Protein AF-A0ABD1TNM0-F1 (afdb_monomer)

Organism: NCBI:txid205694

Sequence (117 aa):
MEKGIHVSCSAGNSGLTKSTLANVAPWIMTVGAGTLDRDFPAYATLGNGQKFTSVSLYSGRGMREKMVEMVYSKGSNTSSNLCLKGSLDSVIVRGKVVVCDRGINARVEKGVVDANG

Radius of gyration: 20.8 Å; Cα contacts (8 Å, |Δi|>4): 131; chains: 1; bounding box: 42×31×61 Å

Secondary structure (DSSP, 8-state):
-TT----EEE--S--SSTT--S---TTSEEEPP---S---EEEEE-TTS-EEEEE----S---TT----EE----SSTTTTTT-TT-S-HHHHTTSEEP----SS-HHHHHHHHHT-

Foldseek 3Di:
DVVPDAAEDEQDDPDDDPPSGDPDDPRYHYDYDDDDPDFAWDWDAAPVRDIDIDGDPDPDDDPPPDDFAEDQDPDPDLQRLQQHAPNDDCVVLPRHHYHHDDDDDDPVVSVVSSVVD

Nearest PDB structures (foldseek):
  9c3c-assembly1_d  TM=2.982E-01  e=3.940E+00  Oryctolagus cuniculus
  8yt8-assembly1_D  TM=2.835E-01  e=9.274E+00  Mus musculus

Solvent-accessible surface area (backbone atoms only — not comparable to full-atom values): 7742 Å² total; per-residue (Å²): 105,96,83,76,63,87,48,78,42,61,24,70,88,66,63,90,59,85,92,46,66,71,55,74,56,90,84,47,48,56,42,80,89,81,84,71,94,79,81,47,79,36,78,48,74,46,98,86,70,52,74,45,86,46,76,52,88,81,84,68,89,73,70,78,90,61,85,63,59,74,45,72,48,80,51,100,50,84,40,24,28,43,33,39,85,86,43,66,58,36,88,76,46,53,89,43,47,78,53,61,52,91,68,93,67,56,74,67,56,30,54,54,40,62,77,72,58

pLDDT: mean 89.0, std 8.12, range [53.28, 97.31]

InterPro domains:
  IPR036852 Peptidase S8/S53 domain superfamily [G3DSA:3.40.50.200] (1-36)
  IPR036852 Peptidase S8/S53 domain superfamily [SSF52743] (2-61)
  IPR045051 Subtilisin-like protease [PTHR10795] (1-107)

Structure (mmCIF, N/CA/C/O backbone):
data_AF-A0ABD1TNM0-F1
#
_entry.id   AF-A0ABD1TNM0-F1
#
loop_
_atom_site.group_PDB
_atom_site.id
_atom_site.type_symbol
_atom_site.label_atom_id
_atom_site.label_alt_id
_atom_site.label_comp_id
_atom_site.label_asym_id
_atom_site.label_entity_id
_atom_site.label_seq_id
_atom_site.pdbx_PDB_ins_code
_atom_site.Cartn_x
_atom_site.Cartn_y
_atom_site.Cartn_z
_atom_site.occupancy
_atom_site.B_iso_or_equiv
_atom_site.auth_seq_id
_atom_site.auth_comp_id
_atom_site.auth_asym_id
_atom_site.auth_atom_id
_atom_site.pdbx_PDB_model_num
ATOM 1 N N . MET A 1 1 ? 14.975 -5.757 -32.784 1.00 67.69 1 MET A N 1
ATOM 2 C CA . MET A 1 1 ? 14.620 -4.586 -33.625 1.00 67.69 1 MET A CA 1
ATOM 3 C C . MET A 1 1 ? 14.475 -4.911 -35.108 1.00 67.69 1 MET A C 1
ATOM 5 O O . MET A 1 1 ? 13.824 -4.156 -35.810 1.00 67.69 1 MET A O 1
ATOM 9 N N . GLU A 1 2 ? 15.005 -6.034 -35.595 1.00 82.50 2 GLU A N 1
ATOM 10 C CA . GLU A 1 2 ? 15.091 -6.389 -37.026 1.00 82.50 2 GLU A CA 1
ATOM 11 C C . GLU A 1 2 ? 13.768 -6.410 -37.811 1.00 82.50 2 GLU A C 1
ATOM 13 O O . GLU A 1 2 ? 13.780 -6.375 -39.036 1.00 82.50 2 GLU A O 1
ATOM 18 N N . LYS A 1 3 ? 12.621 -6.469 -37.126 1.00 93.12 3 LYS A N 1
ATOM 19 C CA . LYS A 1 3 ? 11.286 -6.438 -37.744 1.00 93.12 3 LYS A CA 1
ATOM 20 C C . LYS A 1 3 ? 10.554 -5.103 -37.564 1.00 93.12 3 LYS A C 1
ATOM 22 O O . LYS A 1 3 ? 9.366 -5.030 -37.843 1.00 93.12 3 LYS A O 1
ATOM 27 N N . GLY A 1 4 ? 11.231 -4.069 -37.058 1.00 93.06 4 GLY A N 1
ATOM 28 C CA . GLY A 1 4 ? 10.627 -2.755 -36.804 1.00 93.06 4 GLY A CA 1
ATOM 29 C C . GLY A 1 4 ? 9.599 -2.735 -35.664 1.00 93.06 4 GLY A C 1
ATOM 30 O O . GLY A 1 4 ? 8.842 -1.780 -35.543 1.00 93.06 4 GLY A O 1
ATOM 31 N N . ILE A 1 5 ? 9.555 -3.778 -34.829 1.00 95.19 5 ILE A N 1
ATOM 32 C CA . ILE A 1 5 ? 8.618 -3.887 -33.704 1.00 95.19 5 ILE A CA 1
ATOM 33 C C . ILE A 1 5 ? 9.233 -3.234 -32.464 1.00 95.19 5 ILE A C 1
ATOM 35 O O . ILE A 1 5 ? 10.324 -3.619 -32.033 1.00 95.19 5 ILE A O 1
ATOM 39 N N . HIS A 1 6 ? 8.517 -2.270 -31.886 1.00 93.81 6 HIS A N 1
ATOM 40 C C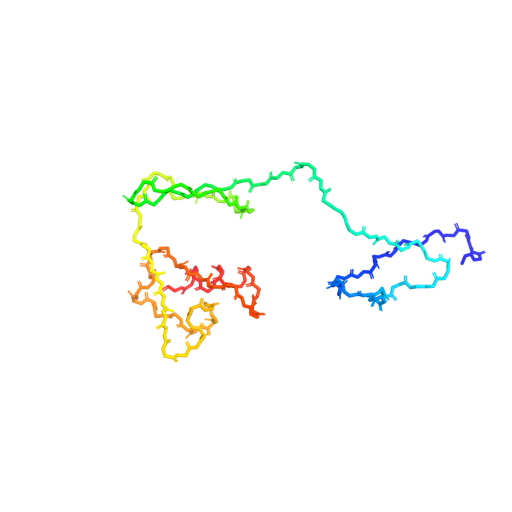A . HIS A 1 6 ? 8.895 -1.608 -30.641 1.00 93.81 6 HIS A CA 1
ATOM 41 C C . HIS A 1 6 ? 8.567 -2.481 -29.421 1.00 93.81 6 HIS A C 1
ATOM 43 O O . HIS A 1 6 ? 7.512 -3.111 -29.369 1.00 93.81 6 HIS A O 1
ATOM 49 N N . VAL A 1 7 ? 9.457 -2.491 -28.426 1.00 96.31 7 VAL A N 1
ATOM 50 C CA . VAL A 1 7 ? 9.296 -3.263 -27.187 1.00 96.31 7 VAL A CA 1
ATOM 51 C C . VAL A 1 7 ? 9.430 -2.328 -25.991 1.00 96.31 7 VAL A C 1
ATOM 53 O O . VAL A 1 7 ? 10.464 -1.682 -25.813 1.00 96.31 7 VAL A O 1
ATOM 56 N N . SER A 1 8 ? 8.388 -2.290 -25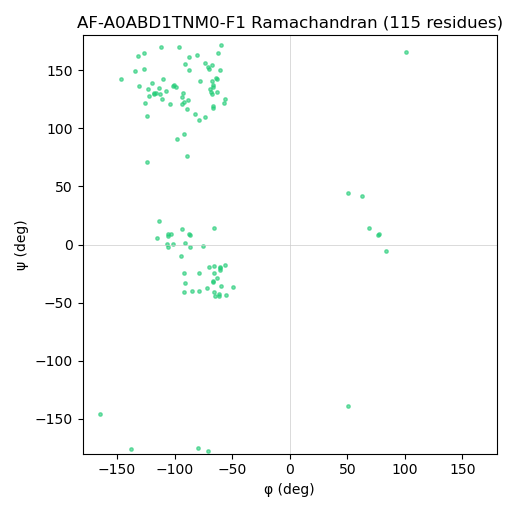.163 1.00 97.00 8 SER A N 1
ATOM 57 C CA . SER A 1 8 ? 8.346 -1.533 -23.913 1.00 97.00 8 SER A CA 1
ATOM 58 C C . SER A 1 8 ? 8.301 -2.493 -22.728 1.00 97.00 8 SER A C 1
ATOM 60 O O . SER A 1 8 ? 7.473 -3.404 -22.704 1.00 97.00 8 SER A O 1
ATOM 62 N N . CYS A 1 9 ? 9.186 -2.286 -21.751 1.00 97.25 9 CYS A N 1
ATOM 63 C CA . CYS A 1 9 ? 9.262 -3.094 -20.535 1.00 97.25 9 CYS A CA 1
ATOM 64 C C . CYS A 1 9 ? 9.392 -2.199 -19.297 1.00 97.25 9 CYS A C 1
ATOM 66 O O . CYS A 1 9 ? 10.001 -1.131 -19.343 1.00 97.25 9 CYS A O 1
ATOM 68 N N . SER A 1 10 ? 8.869 -2.644 -18.154 1.00 96.56 10 SER A N 1
ATOM 69 C CA . SER A 1 10 ? 9.026 -1.915 -16.892 1.00 96.56 10 SER A CA 1
ATOM 70 C C . SER A 1 10 ? 10.467 -1.970 -16.371 1.00 96.56 10 SER A C 1
ATOM 72 O O . SER A 1 10 ? 11.194 -2.936 -16.584 1.00 96.56 10 SER A O 1
ATOM 74 N N . ALA A 1 11 ? 10.887 -0.945 -15.637 1.00 96.25 11 ALA A N 1
ATOM 75 C CA . ALA A 1 11 ? 12.176 -0.910 -14.946 1.00 96.25 11 ALA A CA 1
ATOM 76 C C . ALA A 1 11 ? 12.318 -1.997 -13.858 1.00 96.25 11 ALA A C 1
ATOM 78 O O . ALA A 1 11 ? 13.426 -2.466 -13.590 1.00 96.25 11 ALA A O 1
ATOM 79 N N . GLY A 1 12 ? 11.196 -2.411 -13.263 1.00 95.19 12 GLY A N 1
ATOM 80 C CA . GLY A 1 12 ? 11.141 -3.231 -12.053 1.00 95.19 12 GLY A CA 1
ATOM 81 C C . GLY A 1 12 ? 10.836 -2.394 -10.805 1.00 95.19 12 GLY A C 1
ATOM 82 O O . GLY A 1 12 ? 10.921 -1.169 -10.827 1.00 95.19 12 GLY A O 1
ATOM 83 N N . ASN A 1 13 ? 10.470 -3.068 -9.710 1.00 95.00 13 ASN A N 1
ATOM 84 C CA . ASN A 1 13 ? 10.014 -2.435 -8.461 1.00 95.00 13 ASN A CA 1
ATOM 85 C C . ASN A 1 13 ? 10.982 -2.660 -7.283 1.00 95.00 13 ASN A C 1
ATOM 87 O O . ASN A 1 13 ? 10.586 -2.542 -6.127 1.00 95.00 13 ASN A O 1
ATOM 91 N N . SER A 1 14 ? 12.243 -2.997 -7.571 1.00 93.94 14 SER A N 1
ATOM 92 C CA . SER A 1 14 ? 13.261 -3.353 -6.569 1.00 93.94 14 SER A CA 1
ATOM 93 C C . SER A 1 14 ? 14.136 -2.173 -6.121 1.00 93.94 14 SER A C 1
ATOM 95 O O . SER A 1 14 ? 15.178 -2.387 -5.505 1.00 93.94 14 SER A O 1
ATOM 97 N N . GLY A 1 15 ? 13.745 -0.931 -6.437 1.00 89.94 15 GLY A N 1
ATOM 98 C CA . GLY A 1 15 ? 14.400 0.277 -5.915 1.00 89.94 15 GLY A CA 1
ATOM 99 C C . GLY A 1 15 ? 14.353 0.352 -4.377 1.00 89.94 15 GLY A C 1
ATOM 100 O O . GLY A 1 15 ? 13.677 -0.432 -3.718 1.00 89.94 15 GLY A O 1
ATOM 101 N N . LEU A 1 16 ? 15.042 1.284 -3.712 1.00 85.94 16 LEU A N 1
ATOM 102 C CA . LEU A 1 16 ? 15.519 2.607 -4.159 1.00 85.94 16 LEU A CA 1
ATOM 103 C C . LEU A 1 16 ? 17.038 2.695 -4.407 1.00 85.94 16 LEU A C 1
ATOM 105 O O . LEU A 1 16 ? 17.553 3.768 -4.720 1.00 85.94 16 LEU A O 1
ATOM 109 N N . THR A 1 17 ? 17.775 1.601 -4.216 1.00 92.12 17 THR A N 1
ATOM 110 C CA . THR A 1 17 ? 19.232 1.589 -4.388 1.00 92.12 17 THR A CA 1
ATOM 111 C C . THR A 1 17 ? 19.625 1.638 -5.866 1.00 92.12 17 THR A C 1
ATOM 113 O O . THR A 1 17 ? 18.850 1.284 -6.761 1.00 92.12 17 THR A O 1
ATOM 116 N N . LYS A 1 18 ? 20.850 2.112 -6.127 1.00 92.00 18 LYS A N 1
ATOM 117 C CA . LYS A 1 18 ? 21.403 2.199 -7.485 1.00 92.00 18 LYS A CA 1
ATOM 118 C C . LYS A 1 18 ? 21.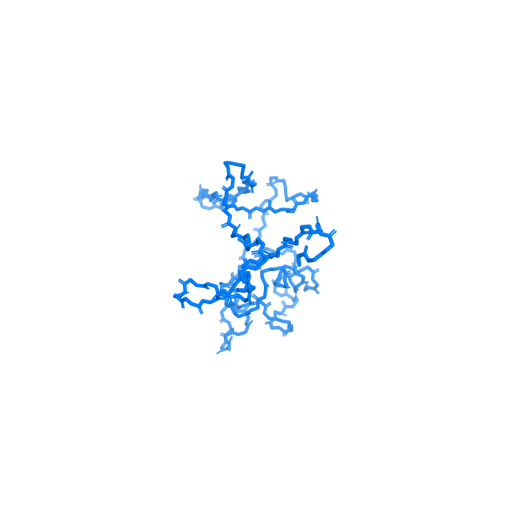480 0.810 -8.131 1.00 92.00 18 LYS A C 1
ATOM 120 O O . LYS A 1 18 ? 21.697 -0.182 -7.442 1.00 92.00 18 LYS A O 1
ATOM 125 N N . SER A 1 19 ? 21.364 0.777 -9.459 1.00 91.88 19 SER A N 1
ATOM 126 C CA . SER A 1 19 ? 21.582 -0.420 -10.289 1.00 91.88 19 SER A CA 1
ATOM 127 C C . SER A 1 19 ? 20.619 -1.588 -10.021 1.00 91.88 19 SER A C 1
ATOM 129 O O . SER A 1 19 ? 21.027 -2.743 -10.013 1.00 91.88 19 SER A O 1
ATOM 131 N N . THR A 1 20 ? 19.330 -1.291 -9.834 1.00 95.50 20 THR A N 1
ATOM 132 C CA . THR A 1 20 ? 18.264 -2.285 -9.577 1.00 95.50 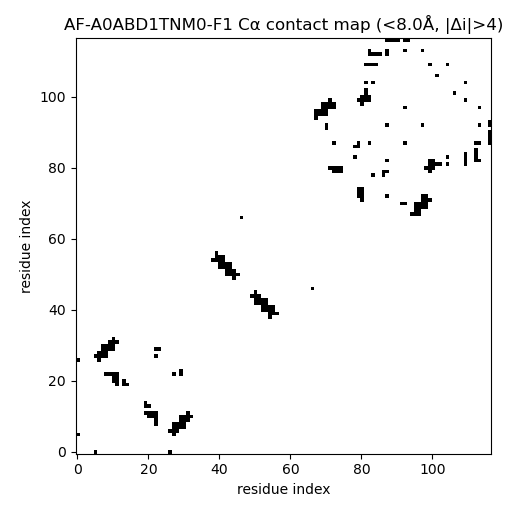20 THR A CA 1
ATOM 133 C C . THR A 1 20 ? 17.338 -2.538 -10.779 1.00 95.50 20 THR A C 1
ATOM 135 O O . THR A 1 20 ? 16.343 -3.250 -10.650 1.00 95.50 20 THR A O 1
ATOM 138 N N . LEU A 1 21 ? 17.653 -1.970 -11.953 1.00 93.62 21 LEU A N 1
ATOM 139 C CA . LEU A 1 21 ? 16.878 -2.143 -13.189 1.00 93.62 21 LEU A CA 1
ATOM 140 C C . LEU A 1 21 ? 16.994 -3.577 -13.725 1.00 93.62 21 LEU A C 1
ATOM 142 O O . LEU A 1 21 ? 18.100 -4.099 -13.843 1.00 93.62 21 LEU A O 1
ATOM 146 N N . ALA A 1 22 ? 15.868 -4.183 -14.110 1.00 94.12 22 ALA A N 1
ATOM 147 C CA . ALA A 1 22 ? 15.844 -5.545 -14.658 1.00 94.12 22 ALA A CA 1
ATOM 148 C C . ALA A 1 22 ? 15.943 -5.585 -16.196 1.00 94.12 22 ALA A C 1
ATOM 150 O O . ALA A 1 22 ? 16.653 -6.412 -16.763 1.00 94.12 22 ALA A O 1
ATOM 151 N N . ASN A 1 23 ? 15.247 -4.679 -16.886 1.00 94.94 23 ASN A N 1
ATOM 152 C CA . ASN A 1 23 ? 15.185 -4.647 -18.347 1.00 94.94 23 ASN A CA 1
ATOM 153 C C . ASN A 1 23 ? 16.191 -3.628 -18.892 1.00 94.94 23 ASN A C 1
ATOM 155 O O . ASN A 1 23 ? 15.869 -2.452 -19.007 1.00 94.94 23 ASN A O 1
ATOM 159 N N . VAL A 1 24 ? 17.421 -4.065 -19.179 1.00 94.75 24 VAL A N 1
ATOM 160 C CA . VAL A 1 24 ? 18.551 -3.175 -19.541 1.00 94.75 24 VAL A CA 1
ATOM 161 C C . VAL A 1 24 ? 19.072 -3.368 -20.966 1.00 94.75 24 VAL A C 1
ATOM 163 O O . VAL A 1 24 ? 20.079 -2.771 -21.344 1.00 94.75 24 VAL A O 1
ATOM 166 N N . ALA A 1 25 ? 18.416 -4.209 -21.769 1.00 95.38 25 ALA A N 1
ATOM 167 C CA . ALA A 1 25 ? 18.831 -4.408 -23.149 1.00 95.38 25 ALA A CA 1
ATOM 168 C C . ALA A 1 25 ? 18.682 -3.091 -23.943 1.00 95.38 25 ALA A C 1
ATOM 170 O O . ALA A 1 25 ? 17.605 -2.494 -23.896 1.00 95.38 25 ALA A O 1
ATOM 171 N N . PRO A 1 26 ? 19.697 -2.652 -24.713 1.00 93.25 26 PRO A N 1
ATOM 172 C CA . PRO A 1 26 ? 19.691 -1.333 -25.361 1.00 93.25 26 PRO A CA 1
ATOM 173 C C . PRO A 1 26 ? 18.542 -1.094 -26.350 1.00 93.25 26 PRO A C 1
ATOM 175 O O . PRO A 1 26 ? 18.234 0.043 -26.686 1.00 93.25 26 PRO A O 1
ATOM 178 N N . TRP A 1 27 ? 17.926 -2.167 -26.849 1.00 93.25 27 TRP A N 1
ATOM 179 C CA . TRP A 1 27 ? 16.813 -2.117 -27.798 1.00 93.25 27 TRP A CA 1
ATOM 180 C C . TRP A 1 27 ? 15.428 -2.102 -27.136 1.00 93.25 27 TRP A C 1
ATOM 182 O O . TRP A 1 27 ? 14.423 -2.131 -27.846 1.00 93.25 27 TRP A O 1
ATOM 192 N N . ILE A 1 28 ? 15.359 -2.105 -25.803 1.00 95.94 28 ILE A N 1
ATOM 193 C CA . ILE A 1 28 ? 14.114 -2.047 -25.034 1.00 95.94 28 ILE A CA 1
ATOM 194 C C . ILE A 1 28 ? 13.914 -0.623 -24.517 1.00 95.94 28 ILE A C 1
ATOM 196 O O . ILE A 1 28 ? 14.833 -0.009 -23.979 1.00 95.94 28 ILE A O 1
ATOM 200 N N . MET A 1 29 ? 12.687 -0.110 -24.623 1.00 96.12 29 MET A N 1
ATOM 201 C CA . MET A 1 29 ? 12.288 1.078 -23.875 1.00 96.12 29 MET A CA 1
ATOM 202 C C . MET A 1 29 ? 11.967 0.683 -22.433 1.00 96.12 29 MET A C 1
ATOM 204 O O . MET A 1 29 ? 10.930 0.074 -22.162 1.00 96.12 29 MET A O 1
ATOM 208 N N . THR A 1 30 ? 12.855 1.043 -21.512 1.00 96.75 30 T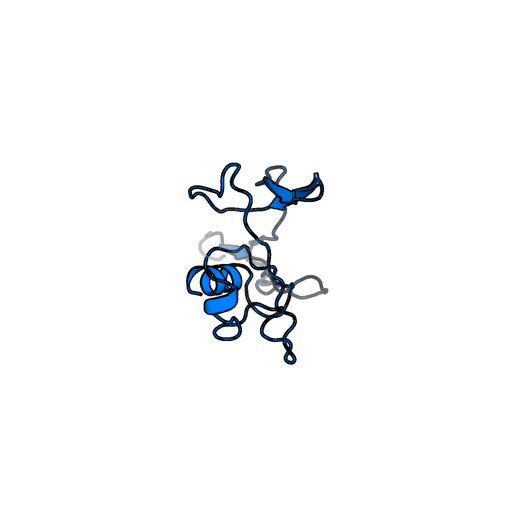HR A N 1
ATOM 209 C CA . THR A 1 30 ? 12.708 0.754 -20.082 1.00 96.75 30 THR A CA 1
ATOM 210 C C . THR A 1 30 ? 11.955 1.877 -19.379 1.00 96.75 30 THR A C 1
ATOM 212 O O . THR A 1 30 ? 12.422 3.013 -19.325 1.00 96.75 30 THR A O 1
ATOM 215 N N . VAL A 1 31 ? 10.783 1.565 -18.827 1.00 97.31 31 VAL A N 1
ATOM 216 C CA . VAL A 1 31 ? 9.844 2.554 -18.280 1.00 97.31 31 VAL A CA 1
ATOM 217 C C . VAL A 1 31 ? 9.889 2.568 -16.752 1.00 97.31 31 VAL A C 1
ATOM 219 O O . VAL A 1 31 ? 9.625 1.553 -16.103 1.00 97.31 31 VAL A O 1
ATOM 222 N N . GLY A 1 32 ? 10.219 3.726 -16.175 1.00 94.75 32 GLY A N 1
ATOM 223 C CA . GLY A 1 32 ? 10.134 3.982 -14.734 1.00 94.75 32 GLY A CA 1
ATOM 224 C C . GLY A 1 32 ? 8.714 4.327 -14.275 1.00 94.75 32 GLY A C 1
ATOM 225 O O . GLY A 1 32 ? 7.858 4.684 -15.081 1.00 94.75 32 GLY A O 1
ATOM 226 N N . ALA A 1 33 ? 8.469 4.240 -12.968 1.00 94.31 33 ALA A N 1
ATOM 227 C CA . ALA A 1 33 ? 7.199 4.634 -12.361 1.00 94.31 33 ALA A CA 1
ATOM 228 C C . ALA A 1 33 ? 7.306 6.025 -11.717 1.00 94.31 33 ALA A C 1
ATOM 230 O O . ALA A 1 33 ? 8.285 6.322 -11.033 1.00 94.31 33 ALA A O 1
ATOM 231 N N . GLY A 1 34 ? 6.278 6.852 -11.911 1.00 93.38 34 GLY A N 1
ATOM 232 C CA . GLY A 1 34 ? 6.109 8.155 -11.268 1.00 93.38 34 GLY A CA 1
ATOM 233 C C . GLY A 1 34 ? 4.699 8.302 -10.695 1.00 93.38 34 GLY A C 1
ATOM 234 O O . GLY A 1 34 ? 3.792 7.551 -11.057 1.00 93.38 34 GLY A O 1
ATOM 235 N N . THR A 1 35 ? 4.516 9.251 -9.781 1.00 92.38 35 THR A N 1
ATOM 236 C CA . THR A 1 35 ? 3.206 9.577 -9.202 1.00 92.38 35 THR A CA 1
ATOM 237 C C . THR A 1 35 ? 2.474 10.616 -10.049 1.00 92.38 35 THR A C 1
ATOM 239 O O . THR A 1 35 ? 3.105 11.465 -10.676 1.00 92.38 35 THR A O 1
ATOM 242 N N . LEU A 1 36 ? 1.143 10.561 -10.038 1.00 93.69 36 LEU A N 1
ATOM 243 C CA . LEU A 1 36 ? 0.272 11.607 -10.581 1.00 93.69 36 LEU A CA 1
ATOM 244 C C . LEU A 1 36 ? -0.180 12.542 -9.451 1.00 93.69 36 LEU A C 1
ATOM 246 O O . LEU A 1 36 ? 0.008 12.237 -8.275 1.00 93.69 36 LEU A O 1
ATOM 250 N N . ASP A 1 37 ? -0.801 13.656 -9.815 1.00 92.69 37 ASP A N 1
ATOM 251 C CA . ASP A 1 37 ? -1.460 14.595 -8.899 1.00 92.69 37 ASP A CA 1
ATOM 252 C C . ASP A 1 37 ? -2.752 14.035 -8.271 1.00 92.69 37 ASP A C 1
ATOM 254 O O . ASP A 1 37 ? -3.207 14.516 -7.235 1.00 92.69 37 ASP A O 1
ATOM 258 N N . ARG A 1 38 ? -3.338 12.994 -8.872 1.00 92.44 38 ARG A N 1
ATOM 259 C CA . ARG A 1 38 ? -4.506 12.283 -8.337 1.00 92.44 38 ARG A CA 1
ATOM 260 C C . ARG A 1 38 ? -4.178 11.501 -7.058 1.00 92.44 38 ARG A C 1
ATOM 262 O O . ARG A 1 38 ? -3.306 10.633 -7.076 1.00 92.44 38 ARG A O 1
ATOM 269 N N . ASP A 1 39 ? -5.008 11.678 -6.029 1.00 90.44 39 ASP A N 1
ATOM 270 C CA . ASP A 1 39 ? -4.960 10.939 -4.757 1.00 90.44 39 ASP A CA 1
ATOM 271 C C . ASP A 1 39 ? -6.322 10.299 -4.395 1.00 90.44 39 ASP A C 1
ATOM 273 O O . ASP A 1 39 ? -7.357 10.642 -4.972 1.00 90.44 39 ASP A O 1
ATOM 277 N N . PHE A 1 40 ? -6.329 9.357 -3.447 1.00 92.81 40 PHE A N 1
ATOM 278 C CA . PHE A 1 40 ? -7.515 8.641 -2.953 1.00 92.81 40 PHE A CA 1
ATOM 279 C C . PHE A 1 40 ? -7.659 8.796 -1.431 1.00 92.81 40 PHE A C 1
ATOM 281 O O . PHE A 1 40 ? -7.417 7.842 -0.679 1.00 92.81 40 PHE A O 1
ATOM 288 N N . PRO A 1 41 ? -8.019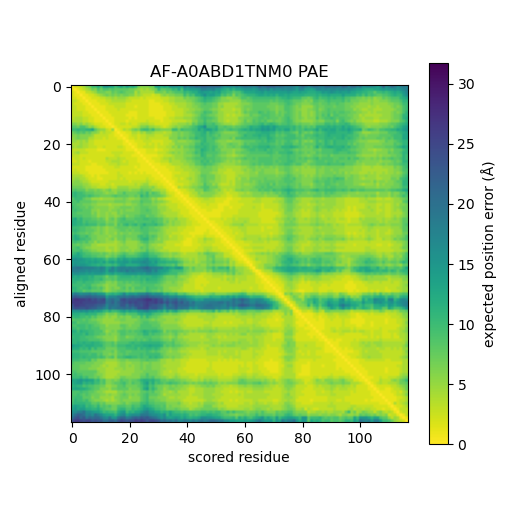 10.001 -0.954 1.00 92.38 41 PRO A N 1
ATOM 289 C CA . PRO A 1 41 ? -8.022 10.301 0.465 1.00 92.38 41 PRO A CA 1
ATOM 290 C C . PRO A 1 41 ? -9.105 9.517 1.215 1.00 92.38 41 PRO A C 1
ATOM 292 O O . PRO A 1 41 ? -10.242 9.373 0.765 1.00 92.38 41 PRO A O 1
ATOM 295 N N . ALA A 1 42 ? -8.752 9.060 2.409 1.00 91.81 42 ALA A N 1
ATOM 296 C CA . ALA A 1 42 ? -9.640 8.454 3.385 1.00 91.81 42 ALA A CA 1
ATOM 297 C C . ALA A 1 42 ? -9.420 9.116 4.745 1.00 91.81 42 ALA A C 1
ATOM 299 O O . ALA A 1 42 ? -8.284 9.337 5.165 1.00 91.81 42 ALA A O 1
ATOM 300 N N . TYR A 1 43 ? -10.504 9.419 5.450 1.00 90.88 43 TYR A N 1
ATOM 301 C CA . TYR A 1 43 ? -10.450 10.174 6.698 1.00 90.88 43 TYR A CA 1
ATOM 302 C C . TYR A 1 43 ? -10.867 9.299 7.874 1.00 90.88 43 TYR A C 1
ATOM 304 O O . TYR A 1 43 ? -11.884 8.609 7.807 1.00 90.88 43 TYR A O 1
ATOM 312 N N . ALA A 1 44 ? -10.109 9.367 8.965 1.00 90.56 44 ALA A N 1
ATOM 313 C CA . ALA A 1 44 ? -10.447 8.721 10.227 1.00 90.56 44 ALA A CA 1
ATOM 314 C C . ALA A 1 44 ? -10.525 9.773 11.334 1.00 90.56 44 ALA A C 1
ATOM 316 O O . ALA A 1 44 ? -9.596 10.558 11.518 1.00 90.56 44 ALA A O 1
ATOM 317 N N . THR A 1 45 ? -11.636 9.791 12.069 1.00 92.12 45 THR A N 1
ATOM 318 C CA . THR A 1 45 ? -11.795 10.621 13.269 1.00 92.12 45 THR A CA 1
ATOM 319 C C . THR A 1 45 ? -11.849 9.703 14.477 1.00 92.12 45 THR A C 1
ATOM 321 O O . THR A 1 45 ? -12.659 8.780 14.510 1.00 92.12 45 THR A O 1
ATOM 324 N N . LEU A 1 46 ? -10.976 9.936 15.451 1.00 92.31 46 LEU A N 1
ATOM 325 C CA . LEU A 1 46 ? -10.935 9.166 16.689 1.00 92.31 46 LEU A CA 1
ATOM 326 C C . LEU A 1 46 ? -11.891 9.755 17.731 1.00 92.31 46 LEU A C 1
ATOM 328 O O . LEU A 1 46 ? -12.247 10.932 17.676 1.00 92.31 46 LEU A O 1
ATOM 332 N N . GLY A 1 47 ? -12.248 8.954 18.739 1.00 91.25 47 GLY A N 1
ATOM 333 C CA . GLY A 1 47 ? -13.119 9.394 19.837 1.00 91.25 47 GLY A CA 1
ATOM 334 C C . GLY A 1 47 ? -12.560 10.561 20.664 1.00 91.25 47 GLY A C 1
ATOM 335 O O . GLY A 1 47 ? -13.320 11.274 21.305 1.00 91.25 47 GLY A O 1
ATOM 336 N N . ASN A 1 48 ? -11.246 10.803 20.610 1.00 93.38 48 ASN A N 1
ATOM 337 C CA . ASN A 1 48 ? -10.592 11.954 21.245 1.00 93.38 48 ASN A CA 1
ATOM 338 C C . ASN A 1 48 ? -10.573 13.223 20.364 1.00 93.38 48 ASN A C 1
ATOM 340 O O . ASN A 1 48 ? -9.888 14.187 20.697 1.00 93.38 48 ASN A O 1
ATOM 344 N N . GLY A 1 49 ? -11.270 13.218 19.223 1.00 92.50 49 GLY A N 1
ATOM 345 C CA . GLY A 1 49 ? -11.364 14.351 18.300 1.00 92.50 49 GLY A CA 1
ATOM 346 C C . GLY A 1 49 ? -10.205 14.487 17.309 1.00 92.50 49 GLY A C 1
ATOM 347 O O . GLY A 1 49 ? -10.282 15.328 16.413 1.00 92.50 49 GLY A O 1
ATOM 348 N N . GLN A 1 50 ? -9.155 13.662 17.408 1.00 95.06 50 GLN A N 1
ATOM 349 C CA . GLN A 1 50 ? -8.066 13.673 16.427 1.00 95.06 50 GLN A CA 1
ATOM 350 C C . GLN A 1 50 ? -8.558 13.198 15.057 1.00 95.06 50 GLN A C 1
ATOM 352 O O . GLN A 1 50 ? -9.284 12.207 14.951 1.00 95.06 50 GLN A O 1
ATOM 357 N N . LYS A 1 51 ? -8.128 13.900 14.004 1.00 94.00 51 LYS A N 1
ATOM 358 C CA . LYS A 1 51 ? -8.460 13.598 12.609 1.00 94.00 51 LYS A CA 1
ATOM 359 C C . LYS A 1 51 ? -7.203 13.224 11.840 1.00 94.00 51 LYS A C 1
ATOM 361 O O . LYS A 1 51 ? -6.219 13.958 11.868 1.00 94.00 51 LYS A O 1
ATOM 366 N N . PHE A 1 52 ? -7.271 12.114 11.119 1.00 93.19 52 PHE A N 1
ATOM 367 C CA . PHE A 1 52 ? -6.192 11.602 10.285 1.00 93.19 52 PHE A CA 1
ATOM 368 C C . PHE A 1 52 ? -6.631 11.569 8.826 1.00 93.19 52 PHE A C 1
ATOM 370 O O . PHE A 1 52 ? -7.681 11.012 8.497 1.00 93.19 52 PHE A O 1
ATOM 377 N N . THR A 1 53 ? -5.797 12.138 7.959 1.00 93.69 53 THR A N 1
ATOM 378 C CA . THR A 1 53 ? -5.898 11.987 6.505 1.00 93.69 53 THR A CA 1
ATOM 379 C C . THR A 1 53 ? -5.010 10.824 6.085 1.00 93.69 5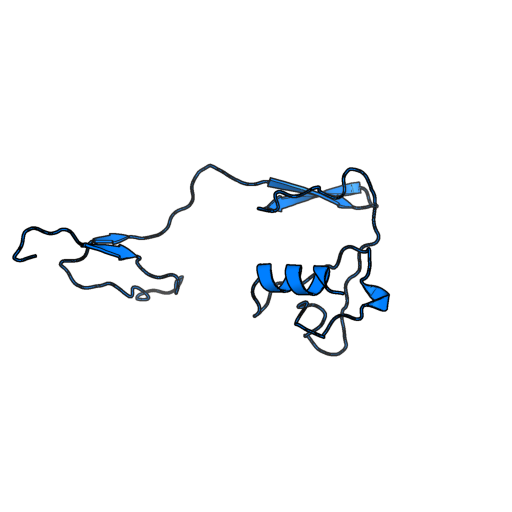3 THR A C 1
ATOM 381 O O . THR A 1 53 ? -3.833 10.765 6.435 1.00 93.69 53 THR A O 1
ATOM 384 N N . SER A 1 54 ? -5.586 9.877 5.362 1.00 90.31 54 SER A N 1
ATOM 385 C CA . SER A 1 54 ? -4.954 8.634 4.926 1.00 90.31 54 SER A CA 1
ATOM 386 C C . SER A 1 54 ? -5.335 8.334 3.476 1.00 90.31 54 SER A C 1
ATOM 388 O O . SER A 1 54 ? -6.005 9.143 2.842 1.00 90.31 54 SER A O 1
ATOM 390 N N . VAL A 1 55 ? -4.913 7.185 2.948 1.00 92.25 55 VAL A N 1
ATOM 391 C CA . VAL A 1 55 ? -5.211 6.761 1.574 1.00 92.25 55 VAL A CA 1
ATOM 392 C C . VAL A 1 55 ? -5.901 5.403 1.606 1.00 92.25 55 VAL A C 1
ATOM 394 O O . VAL A 1 55 ? -5.439 4.493 2.299 1.00 92.25 55 VAL A O 1
ATOM 397 N N . SER A 1 56 ? -6.985 5.249 0.846 1.00 90.81 56 SER A N 1
ATOM 398 C CA . SER A 1 56 ? -7.687 3.972 0.695 1.00 90.81 56 SER A CA 1
ATOM 399 C C . SER A 1 56 ? -8.285 3.822 -0.699 1.00 90.81 56 SER A C 1
ATOM 401 O O . SER A 1 56 ? -8.818 4.769 -1.263 1.00 90.81 56 SER A O 1
ATOM 403 N N . LEU A 1 57 ? -8.238 2.600 -1.230 1.00 91.81 57 LEU A N 1
ATOM 404 C CA . LEU A 1 57 ? -8.922 2.210 -2.470 1.00 91.81 57 LEU A CA 1
ATOM 405 C C . LEU A 1 57 ? -10.199 1.397 -2.198 1.00 91.81 57 LEU A C 1
ATOM 407 O O . LEU A 1 57 ? -10.775 0.824 -3.120 1.00 91.81 57 LEU A O 1
ATOM 411 N N . TYR A 1 58 ? -10.630 1.298 -0.937 1.00 89.38 58 TYR A N 1
ATOM 412 C CA . TYR A 1 58 ? -11.848 0.578 -0.582 1.00 89.38 58 TYR A CA 1
ATOM 413 C C . TYR A 1 58 ? -13.082 1.294 -1.150 1.00 89.38 58 TYR A C 1
ATOM 415 O O . TYR A 1 58 ? -13.364 2.437 -0.800 1.00 89.38 58 TYR A O 1
ATOM 423 N N . SER A 1 59 ? -13.825 0.600 -2.012 1.00 89.19 59 SER A N 1
ATOM 424 C CA . SER A 1 59 ? -15.001 1.124 -2.721 1.00 89.19 59 SER A CA 1
ATOM 425 C C . SER A 1 59 ? -16.344 0.688 -2.119 1.00 89.19 59 SER A C 1
ATOM 427 O O . SER A 1 59 ? -17.401 1.032 -2.646 1.00 89.19 59 SER A O 1
ATOM 429 N N . GLY A 1 60 ? -16.325 -0.092 -1.033 1.00 88.44 60 GLY A N 1
ATOM 430 C CA . GLY A 1 60 ? -17.535 -0.577 -0.373 1.00 88.44 60 GLY A CA 1
ATOM 431 C C . GLY A 1 60 ? -18.189 0.459 0.546 1.00 88.44 60 GLY A C 1
ATOM 432 O O . GLY A 1 60 ? -17.753 1.604 0.670 1.00 88.44 60 GLY A O 1
ATOM 433 N N . ARG A 1 61 ? -19.245 0.042 1.259 1.00 84.88 61 ARG A N 1
ATOM 434 C CA . ARG A 1 61 ? -19.829 0.878 2.319 1.00 84.88 61 ARG A CA 1
ATOM 435 C C . ARG A 1 61 ? -18.823 1.006 3.461 1.00 84.88 61 ARG A C 1
ATOM 437 O O . ARG A 1 61 ? -18.450 0.005 4.069 1.00 84.88 61 ARG A O 1
ATOM 444 N N . GLY A 1 62 ? -18.385 2.234 3.727 1.00 80.75 62 GLY A N 1
ATOM 445 C CA . GLY A 1 62 ? -17.598 2.562 4.913 1.00 80.75 62 GLY A CA 1
ATOM 446 C C . GLY A 1 62 ? -18.432 2.518 6.198 1.00 80.75 62 GLY A C 1
ATOM 447 O O . GLY A 1 62 ? -19.635 2.247 6.178 1.00 80.75 62 GLY A O 1
ATOM 448 N N . MET A 1 63 ? -17.797 2.854 7.320 1.00 79.69 63 MET A N 1
ATOM 449 C CA . MET A 1 63 ? -18.408 2.803 8.658 1.00 79.69 63 MET A CA 1
ATOM 450 C C . MET A 1 63 ? -19.395 3.952 8.952 1.00 79.69 63 MET A C 1
ATOM 452 O O . MET A 1 63 ? -20.025 3.963 10.008 1.00 79.69 63 MET A O 1
ATOM 456 N N . ARG A 1 64 ? -19.587 4.892 8.010 1.00 79.19 64 ARG A N 1
ATOM 457 C CA . ARG A 1 64 ? -20.387 6.121 8.195 1.00 79.19 64 ARG A CA 1
ATOM 458 C C . ARG A 1 64 ? -19.947 6.857 9.474 1.00 79.19 64 ARG A C 1
ATOM 460 O O . ARG A 1 64 ? -18.757 6.931 9.747 1.00 79.19 64 ARG A O 1
ATOM 467 N N . GLU A 1 65 ? -20.891 7.382 10.249 1.00 80.56 65 GLU A N 1
ATOM 468 C CA . GLU A 1 65 ? -20.650 8.070 11.526 1.00 80.56 65 GLU A CA 1
ATOM 469 C C . GLU A 1 65 ? -20.614 7.110 12.728 1.00 80.56 65 GLU A C 1
ATOM 471 O O . GLU A 1 65 ? -20.602 7.542 13.880 1.00 80.56 65 GLU A O 1
ATOM 476 N N . LYS A 1 66 ? -20.618 5.790 12.492 1.00 85.81 66 LYS A N 1
ATOM 477 C CA . LYS A 1 66 ? -20.593 4.816 13.581 1.00 85.81 66 LYS A CA 1
ATOM 478 C C . LYS A 1 66 ? -19.198 4.779 14.198 1.00 85.81 66 LYS A C 1
ATOM 480 O O . LYS A 1 66 ? -18.264 4.245 13.602 1.00 85.81 66 LYS A O 1
ATOM 485 N N . MET A 1 67 ? -19.088 5.284 15.422 1.00 88.94 67 MET A N 1
ATOM 486 C CA . MET A 1 67 ? -17.913 5.056 16.255 1.00 88.94 67 MET A CA 1
ATOM 487 C C . MET A 1 67 ? -17.849 3.581 16.648 1.00 88.94 67 MET A C 1
ATOM 489 O O . MET A 1 67 ? -18.828 2.999 17.120 1.00 88.94 67 MET A O 1
ATOM 493 N N . VAL A 1 68 ? -16.687 2.981 16.432 1.00 90.88 68 VAL A N 1
ATOM 494 C CA . VAL A 1 68 ? -16.386 1.598 16.794 1.00 90.88 68 VAL A CA 1
ATOM 495 C C . VAL A 1 68 ? -15.118 1.574 17.627 1.00 90.88 68 VAL A C 1
ATOM 497 O O . VAL A 1 68 ? -14.258 2.448 17.504 1.00 90.88 68 VAL A O 1
ATOM 500 N N . GLU A 1 69 ? -15.028 0.585 18.508 1.00 92.75 69 GLU A N 1
ATOM 501 C CA . GLU A 1 69 ? -13.841 0.399 19.327 1.00 92.75 69 GLU A CA 1
ATOM 502 C C . GLU A 1 69 ? -12.637 0.091 18.431 1.00 92.75 69 GLU A C 1
ATOM 504 O O . GLU A 1 69 ? -12.750 -0.605 17.419 1.00 92.75 69 GLU A O 1
ATOM 509 N N . MET A 1 70 ? -11.485 0.630 18.811 1.00 91.94 70 MET A N 1
ATOM 510 C CA . MET A 1 70 ? -10.216 0.378 18.1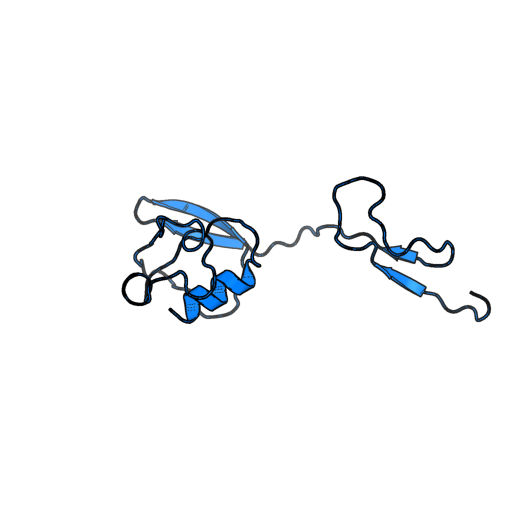51 1.00 91.94 70 MET A CA 1
ATOM 511 C C . MET A 1 70 ? -9.370 -0.518 19.046 1.00 91.94 70 MET A C 1
ATOM 513 O O . MET A 1 70 ? -9.218 -0.235 20.234 1.00 91.94 70 MET A O 1
ATOM 517 N N . VAL A 1 71 ? -8.789 -1.567 18.471 1.00 92.56 71 VAL A N 1
ATOM 518 C CA . VAL A 1 71 ? -7.902 -2.485 19.184 1.00 92.56 71 VAL A CA 1
ATOM 519 C C . VAL A 1 71 ? -6.520 -2.494 18.558 1.00 92.56 71 VAL A C 1
ATOM 521 O O . VAL A 1 71 ? -6.352 -2.505 17.339 1.00 92.56 71 VAL A O 1
ATOM 524 N N . TYR A 1 72 ? -5.511 -2.517 19.420 1.00 91.62 72 TYR A N 1
ATOM 525 C CA . TYR A 1 72 ? -4.125 -2.726 19.036 1.00 91.62 72 TYR A CA 1
ATOM 526 C C . TYR A 1 72 ? -3.591 -3.916 19.823 1.00 91.62 72 TYR A C 1
ATOM 528 O O . TYR A 1 72 ? -3.437 -3.853 21.043 1.00 91.62 72 TYR A O 1
ATOM 536 N N . SER A 1 73 ? -3.345 -5.024 19.128 1.00 83.69 73 SER A N 1
ATOM 537 C CA . SER A 1 73 ? -2.856 -6.248 19.757 1.00 83.69 73 SER A CA 1
ATOM 538 C C . SER A 1 73 ? -1.334 -6.280 19.725 1.00 83.69 73 SER A C 1
ATOM 540 O O . SER A 1 73 ? -0.723 -6.716 18.747 1.00 83.69 73 SER A O 1
ATOM 542 N N . LYS A 1 74 ? -0.708 -5.837 20.816 1.00 73.81 74 LYS A N 1
ATOM 543 C CA . LYS A 1 74 ? 0.726 -6.019 21.051 1.00 73.81 74 LYS A CA 1
ATOM 544 C C . LYS A 1 74 ? 0.939 -7.343 21.786 1.00 73.81 74 LYS A C 1
ATOM 546 O O . LYS A 1 74 ? 1.107 -7.369 23.000 1.00 73.81 74 LYS A O 1
ATOM 551 N N . GLY A 1 75 ? 0.844 -8.451 21.059 1.00 63.53 75 GLY A N 1
ATOM 552 C CA . GLY A 1 75 ? 1.118 -9.776 21.602 1.00 63.53 75 GLY A CA 1
ATOM 553 C C . GLY A 1 75 ? 2.573 -9.904 22.057 1.00 63.53 75 GLY A C 1
ATOM 554 O O . GLY A 1 75 ? 3.433 -9.108 21.679 1.00 63.53 75 GLY A O 1
ATOM 555 N N . SER A 1 76 ? 2.868 -10.945 22.842 1.00 62.16 76 SER A N 1
ATOM 556 C CA . SER A 1 76 ? 4.249 -11.290 23.227 1.00 62.16 76 SER A CA 1
ATOM 557 C C . SER A 1 76 ? 5.139 -11.602 22.014 1.00 62.16 76 SER A C 1
ATOM 559 O O . SER A 1 76 ? 6.358 -11.494 22.106 1.00 62.16 76 SER A O 1
ATOM 561 N N . ASN A 1 77 ? 4.526 -11.975 20.886 1.00 63.41 77 ASN A N 1
ATOM 562 C CA . ASN A 1 77 ? 5.181 -12.205 19.606 1.00 63.41 77 ASN A CA 1
ATOM 563 C C . ASN A 1 77 ? 4.782 -11.099 18.621 1.00 63.41 77 ASN A C 1
ATOM 565 O O . ASN A 1 77 ? 3.620 -10.697 18.563 1.00 63.41 77 ASN A O 1
ATOM 569 N N . THR A 1 78 ? 5.728 -10.661 17.790 1.00 70.00 78 THR A N 1
ATOM 570 C CA . THR A 1 78 ? 5.589 -9.597 16.772 1.00 70.00 78 THR A CA 1
ATOM 571 C C . THR A 1 78 ? 4.628 -9.927 15.615 1.00 70.00 78 THR A C 1
ATOM 573 O O . THR A 1 78 ? 4.647 -9.284 14.568 1.00 70.00 78 THR A O 1
ATOM 576 N N . SER A 1 79 ? 3.795 -10.958 15.754 1.00 86.25 79 SER A N 1
ATOM 577 C CA . SER A 1 79 ? 2.886 -11.434 14.715 1.00 86.25 79 SER A CA 1
ATOM 578 C C . SER A 1 79 ? 1.510 -10.768 14.776 1.00 86.25 79 SER A C 1
ATOM 580 O O . SER A 1 79 ? 0.891 -10.567 13.728 1.00 86.25 79 SER A O 1
ATOM 582 N N . SER A 1 80 ? 1.013 -10.415 15.967 1.00 88.81 80 SER A N 1
ATOM 583 C CA . SER A 1 80 ? -0.330 -9.839 16.144 1.00 88.81 80 SER A CA 1
ATOM 584 C C . SER A 1 80 ? -0.377 -8.356 15.795 1.00 88.81 80 SER A C 1
ATOM 586 O O . SER A 1 80 ? -1.285 -7.928 15.090 1.00 88.81 80 SER A O 1
ATOM 588 N N . ASN A 1 81 ? 0.650 -7.586 16.169 1.00 90.88 81 ASN A N 1
ATOM 589 C CA . ASN A 1 81 ? 0.764 -6.185 15.766 1.00 90.88 81 ASN A CA 1
ATOM 590 C C . ASN A 1 81 ? 0.960 -6.057 14.247 1.00 90.88 81 ASN A C 1
ATOM 592 O O . ASN A 1 81 ? 0.587 -5.051 13.659 1.00 90.88 81 ASN A O 1
ATOM 596 N N . LEU A 1 82 ? 1.494 -7.090 13.586 1.00 91.94 82 LEU A N 1
ATOM 597 C CA . LEU A 1 82 ? 1.587 -7.166 12.128 1.00 91.94 82 LEU A CA 1
ATOM 598 C C . LEU A 1 82 ? 0.333 -7.746 11.453 1.00 91.94 82 LEU A C 1
ATOM 600 O O . LEU A 1 82 ? 0.301 -7.787 10.220 1.00 91.94 82 LEU A O 1
ATOM 604 N N . CYS A 1 83 ? -0.691 -8.169 12.197 1.00 92.06 83 CYS A N 1
ATOM 605 C CA . CYS A 1 83 ? -1.901 -8.786 11.643 1.00 92.06 83 CYS A CA 1
ATOM 606 C C . CYS A 1 83 ? -1.574 -9.933 10.671 1.00 92.06 83 CYS A C 1
ATOM 608 O O . CYS A 1 83 ? -2.087 -9.998 9.552 1.00 92.06 83 CYS A O 1
ATOM 610 N N . LEU A 1 84 ? -0.624 -10.788 11.065 1.00 91.19 84 LEU A N 1
ATOM 611 C CA . LEU A 1 84 ? -0.311 -12.010 10.334 1.00 91.19 84 LEU A CA 1
ATOM 612 C C . LEU A 1 84 ? -1.483 -12.994 10.411 1.00 91.19 84 LEU A C 1
ATOM 614 O O . LEU A 1 84 ? -2.277 -12.997 11.351 1.00 91.19 84 LEU A O 1
ATOM 618 N N . LYS A 1 85 ? -1.583 -13.875 9.419 1.00 89.31 85 LYS A N 1
ATOM 619 C CA . LYS A 1 85 ? -2.623 -14.902 9.405 1.00 89.31 85 LYS A CA 1
ATOM 620 C C . LYS A 1 85 ? -2.569 -15.748 10.686 1.00 89.31 85 LYS A C 1
ATOM 622 O O . LYS A 1 85 ? -1.530 -16.318 11.009 1.00 89.31 85 LYS A O 1
ATOM 627 N N . GLY A 1 86 ? -3.698 -15.834 11.391 1.00 87.75 86 GLY A N 1
ATOM 628 C CA . GLY A 1 86 ? -3.838 -16.613 12.626 1.00 87.75 86 GLY A CA 1
ATOM 629 C C . GLY A 1 86 ? -3.229 -15.975 13.879 1.00 87.75 86 GLY A C 1
ATOM 630 O O . GLY A 1 86 ? -3.174 -16.640 14.907 1.00 87.75 86 GLY A O 1
ATOM 631 N N . SER A 1 87 ? -2.765 -14.719 13.824 1.00 89.44 87 SER A N 1
ATOM 632 C CA . SER A 1 87 ? -2.201 -14.031 14.997 1.00 89.44 87 SER A CA 1
ATOM 633 C C . SER A 1 87 ? -3.200 -13.165 15.771 1.00 89.44 87 SER A C 1
ATOM 635 O O . SER A 1 87 ? -2.865 -12.676 16.851 1.00 89.44 87 SER A O 1
ATOM 637 N N . LEU A 1 88 ? -4.402 -12.952 15.226 1.00 89.06 88 LEU A N 1
ATOM 638 C CA . LEU A 1 88 ? -5.472 -12.188 15.863 1.00 89.06 88 LEU A CA 1
ATOM 639 C C . LEU A 1 88 ? -6.474 -13.127 16.537 1.00 89.06 88 LEU A C 1
ATOM 641 O O . LEU A 1 88 ? -6.895 -14.122 15.948 1.00 89.06 88 LEU A O 1
ATOM 645 N N . ASP A 1 89 ? -6.872 -12.785 17.759 1.00 88.50 89 ASP A N 1
ATOM 646 C CA . ASP A 1 89 ? -7.955 -13.466 18.464 1.00 88.50 89 ASP A CA 1
ATOM 647 C C . ASP A 1 89 ? -9.305 -12.903 18.001 1.00 88.50 89 ASP A C 1
ATOM 649 O O . ASP A 1 89 ? -9.636 -11.750 18.295 1.00 88.50 89 ASP A O 1
ATOM 653 N N . SER A 1 90 ? -10.085 -13.736 17.305 1.00 87.44 90 SER A N 1
ATOM 654 C CA . SER A 1 90 ? -11.442 -13.426 16.827 1.00 87.44 90 SER A CA 1
ATOM 655 C C . SER A 1 90 ? -12.353 -12.834 17.908 1.00 87.44 90 SER A C 1
ATOM 657 O O . SER A 1 90 ? -13.122 -11.914 17.641 1.00 87.44 90 SER A O 1
ATOM 659 N N . VAL A 1 91 ? -12.237 -13.289 19.161 1.00 88.06 91 VAL A N 1
ATOM 660 C CA . VAL A 1 91 ? -13.076 -12.806 20.267 1.00 88.06 91 VAL A CA 1
ATOM 661 C C . VAL A 1 91 ? -12.774 -11.341 20.583 1.00 88.06 91 VAL A C 1
ATOM 663 O O . VAL A 1 91 ? -13.667 -10.588 20.968 1.00 88.06 91 VAL A O 1
ATOM 666 N N . ILE A 1 92 ? -11.523 -10.920 20.392 1.00 87.00 92 ILE A N 1
ATOM 667 C CA . ILE A 1 92 ? -11.068 -9.560 20.685 1.00 87.00 92 ILE A CA 1
ATOM 668 C C . ILE A 1 92 ? -11.355 -8.618 19.514 1.00 87.00 92 ILE A C 1
ATOM 670 O O . ILE A 1 92 ? -11.725 -7.468 19.755 1.00 87.00 92 ILE A O 1
ATOM 674 N N . VAL A 1 93 ? -11.168 -9.073 18.270 1.00 90.25 93 VAL A N 1
ATOM 675 C CA . VAL A 1 93 ? -11.180 -8.197 17.082 1.00 90.25 93 VAL A CA 1
ATOM 676 C C . VAL A 1 93 ? -12.547 -8.052 16.418 1.00 90.25 93 VAL A C 1
ATOM 678 O O . VAL A 1 93 ? -12.809 -7.031 15.783 1.00 90.25 93 VAL A O 1
ATOM 681 N N . ARG A 1 94 ? -13.447 -9.026 16.586 1.00 89.56 94 ARG A N 1
ATOM 682 C CA . ARG A 1 94 ? -14.720 -9.058 15.862 1.00 89.56 94 ARG A CA 1
ATOM 683 C C . ARG A 1 94 ? -15.557 -7.796 16.093 1.00 89.56 94 ARG A C 1
ATOM 685 O O . ARG A 1 94 ? -15.957 -7.479 17.212 1.00 89.56 94 ARG A O 1
ATOM 692 N N . GLY A 1 95 ? -15.881 -7.105 14.998 1.00 88.50 95 GLY A N 1
ATOM 693 C CA . GLY A 1 95 ? -16.710 -5.891 15.003 1.00 88.50 95 GLY A CA 1
ATOM 694 C C . GLY A 1 95 ? -15.991 -4.617 15.462 1.00 88.50 95 GLY A C 1
ATOM 695 O O . GLY A 1 95 ? -16.653 -3.593 15.659 1.00 88.50 95 GLY A O 1
ATOM 696 N N . LYS A 1 96 ? -14.667 -4.673 15.623 1.00 90.94 96 LYS A N 1
ATOM 697 C CA . LYS A 1 96 ? -13.801 -3.553 16.004 1.00 90.94 96 LYS A CA 1
ATOM 698 C C . LYS A 1 96 ? -12.898 -3.153 14.837 1.00 90.94 96 LYS A C 1
ATOM 700 O O . LYS A 1 96 ? -12.833 -3.841 13.827 1.00 90.94 96 LYS A O 1
ATOM 705 N N . VAL A 1 97 ? -12.211 -2.022 14.971 1.00 92.12 97 VAL A N 1
ATOM 706 C CA . VAL A 1 97 ? -11.149 -1.605 14.042 1.00 92.12 97 VAL A CA 1
ATOM 707 C C . VAL A 1 97 ? -9.810 -2.073 14.589 1.00 92.12 97 VAL A C 1
ATOM 709 O O . VAL A 1 97 ? -9.422 -1.673 15.688 1.00 92.12 97 VAL A O 1
ATOM 712 N N . VAL A 1 98 ? -9.085 -2.884 13.824 1.00 92.88 98 VAL A N 1
ATOM 713 C CA . VAL A 1 98 ? -7.759 -3.371 14.219 1.00 92.88 98 VAL A CA 1
ATOM 714 C C . VAL A 1 98 ? -6.665 -2.458 13.670 1.00 92.88 98 VAL A C 1
ATOM 716 O O . VAL A 1 98 ? -6.621 -2.136 12.483 1.00 92.88 98 VAL A O 1
ATOM 719 N N . VAL A 1 99 ? -5.744 -2.050 14.540 1.00 93.12 99 VAL A N 1
ATOM 720 C CA . VAL A 1 99 ? -4.543 -1.303 14.152 1.00 93.12 99 VAL A CA 1
ATOM 721 C C . VAL A 1 99 ? -3.402 -2.278 13.884 1.00 93.12 99 VAL A C 1
ATOM 723 O O . VAL A 1 99 ? -3.011 -3.042 14.765 1.00 93.12 99 VAL A O 1
ATOM 726 N N . CYS A 1 100 ? -2.845 -2.211 12.674 1.00 92.88 100 CYS A N 1
ATOM 727 C CA . CYS A 1 100 ? -1.740 -3.055 12.231 1.00 92.88 100 CYS A CA 1
ATOM 728 C C . CYS A 1 100 ? -0.504 -2.216 11.888 1.00 92.88 100 CYS A C 1
ATOM 730 O O . CYS A 1 100 ? -0.567 -1.294 11.070 1.00 92.88 100 CYS A O 1
ATOM 732 N N . ASP A 1 101 ? 0.646 -2.605 12.421 1.00 92.62 101 ASP A N 1
ATOM 733 C CA . ASP A 1 101 ? 1.934 -2.006 12.106 1.00 92.62 101 ASP A CA 1
ATOM 734 C C . ASP A 1 101 ? 2.384 -2.358 10.684 1.00 92.62 101 ASP A C 1
ATOM 736 O O . ASP A 1 101 ? 2.065 -3.412 10.111 1.00 92.62 101 ASP A O 1
ATOM 740 N N . ARG A 1 102 ? 3.199 -1.475 10.103 1.00 90.81 102 ARG A N 1
ATOM 741 C CA . ARG A 1 102 ? 3.927 -1.775 8.869 1.00 90.81 102 ARG A CA 1
ATOM 742 C C . ARG A 1 102 ? 4.958 -2.873 9.147 1.00 90.81 102 ARG A C 1
ATOM 744 O O . ARG A 1 102 ? 5.698 -2.800 10.118 1.00 90.81 102 ARG A O 1
ATOM 751 N N . GLY A 1 103 ? 5.047 -3.855 8.254 1.00 89.62 103 GLY A N 1
ATOM 752 C CA . GLY A 1 103 ? 6.032 -4.928 8.363 1.00 89.62 103 GLY A CA 1
ATOM 753 C C . GLY A 1 103 ? 6.181 -5.715 7.070 1.00 89.62 103 GLY A C 1
ATOM 754 O O . GLY A 1 103 ? 6.068 -5.143 5.987 1.00 89.62 103 GLY A O 1
ATOM 755 N N . ILE A 1 104 ? 6.445 -7.014 7.212 1.00 88.62 104 ILE A N 1
ATOM 756 C CA . ILE A 1 104 ? 6.863 -7.907 6.121 1.00 88.62 104 ILE A CA 1
ATOM 757 C C . ILE A 1 104 ? 5.725 -8.392 5.214 1.00 88.62 104 ILE A C 1
ATOM 759 O O . ILE A 1 104 ? 5.975 -8.735 4.064 1.00 88.62 104 ILE A O 1
ATOM 763 N N . ASN A 1 105 ? 4.486 -8.425 5.707 1.00 91.69 105 ASN A N 1
ATOM 764 C CA . ASN A 1 105 ? 3.331 -8.894 4.948 1.00 91.69 105 ASN A CA 1
ATOM 765 C C . ASN A 1 105 ? 2.636 -7.755 4.191 1.00 91.69 105 ASN A C 1
ATOM 767 O O . ASN A 1 105 ? 2.712 -6.576 4.565 1.00 91.69 105 ASN A O 1
ATOM 771 N N . ALA A 1 106 ? 1.935 -8.113 3.116 1.00 90.69 106 ALA A N 1
ATOM 772 C CA . ALA A 1 106 ? 1.263 -7.142 2.267 1.00 90.69 106 ALA A CA 1
ATOM 773 C C . ALA A 1 106 ? 0.152 -6.410 3.037 1.00 90.69 106 ALA A C 1
ATOM 775 O O . ALA A 1 106 ? -0.584 -7.000 3.823 1.00 90.69 106 ALA A O 1
ATOM 776 N N . ARG A 1 107 ? -0.028 -5.110 2.769 1.00 90.62 107 ARG A N 1
ATOM 777 C CA . ARG A 1 107 ? -1.103 -4.319 3.403 1.00 90.62 107 ARG A CA 1
ATOM 778 C C . ARG A 1 107 ? -2.494 -4.885 3.098 1.00 90.62 107 ARG A C 1
ATOM 780 O O . ARG A 1 107 ? -3.359 -4.865 3.961 1.00 90.62 107 ARG A O 1
ATOM 787 N N . VAL A 1 108 ? -2.674 -5.413 1.887 1.00 89.25 108 VAL A N 1
ATOM 788 C CA . VAL A 1 108 ? -3.921 -6.059 1.455 1.00 89.25 108 VAL A CA 1
ATOM 789 C C . VAL A 1 108 ? -4.181 -7.336 2.252 1.00 89.25 108 VAL A C 1
ATOM 791 O O . VAL A 1 108 ? -5.305 -7.567 2.678 1.00 89.25 108 VAL A O 1
ATOM 794 N N . GLU A 1 109 ? -3.141 -8.129 2.520 1.00 90.88 109 GLU A N 1
ATOM 795 C CA . GLU A 1 109 ? -3.257 -9.355 3.314 1.00 90.88 109 GLU A CA 1
ATOM 796 C C . GLU A 1 109 ? -3.733 -9.057 4.741 1.00 90.88 109 GLU A C 1
ATOM 798 O O . GLU A 1 109 ? -4.638 -9.727 5.228 1.00 90.88 109 GLU A O 1
ATOM 803 N N . LYS A 1 110 ? -3.204 -8.002 5.377 1.00 91.00 110 LYS A N 1
ATOM 804 C CA . LYS A 1 110 ? -3.644 -7.564 6.716 1.00 91.00 110 LYS A CA 1
ATOM 805 C C . LYS A 1 110 ? -5.154 -7.302 6.767 1.00 91.00 110 LYS A C 1
ATOM 807 O O . LYS A 1 110 ? -5.812 -7.747 7.699 1.00 91.00 110 LYS A O 1
ATOM 812 N N . GLY A 1 111 ? -5.700 -6.632 5.747 1.00 87.19 111 GLY A N 1
ATOM 813 C CA . GLY A 1 111 ? -7.138 -6.354 5.658 1.00 87.19 111 GLY A CA 1
ATOM 814 C C . GLY A 1 111 ? -7.995 -7.612 5.473 1.00 87.19 111 GLY A C 1
ATOM 815 O 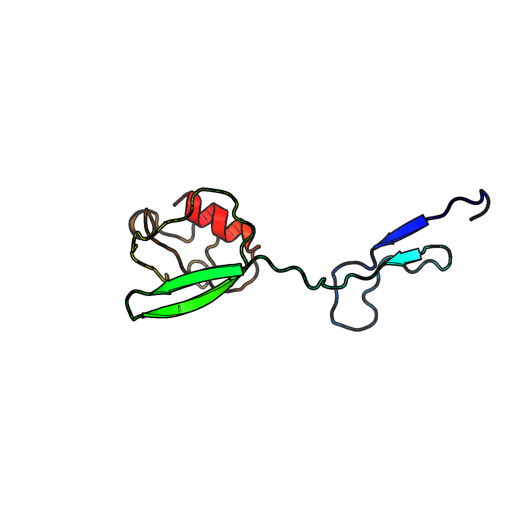O . GLY A 1 111 ? -9.113 -7.671 5.971 1.00 87.19 111 GLY A O 1
ATOM 816 N N . VAL A 1 112 ? -7.468 -8.643 4.803 1.00 86.25 112 VAL A N 1
ATOM 817 C CA . VAL A 1 112 ? -8.149 -9.944 4.675 1.00 86.25 112 VAL A CA 1
ATOM 818 C C . VAL A 1 112 ? -8.146 -10.705 6.000 1.00 86.25 112 VAL A C 1
ATOM 820 O O . VAL A 1 112 ? -9.125 -11.375 6.315 1.00 86.25 112 VAL A O 1
ATOM 823 N N . VAL A 1 113 ? -7.063 -10.623 6.776 1.00 82.88 113 VAL A N 1
ATOM 824 C CA . VAL A 1 113 ? -6.996 -11.251 8.105 1.00 82.88 113 VAL A CA 1
ATOM 825 C C . VAL A 1 113 ? -8.006 -10.608 9.053 1.00 82.88 113 VAL A C 1
ATOM 827 O O . VAL A 1 113 ? -8.737 -11.333 9.718 1.00 82.88 113 VAL A O 1
ATOM 830 N N . ASP A 1 114 ? -8.094 -9.278 9.053 1.00 74.81 114 ASP A N 1
ATOM 831 C CA . ASP A 1 114 ? -9.065 -8.524 9.855 1.00 74.81 114 ASP A CA 1
ATOM 832 C C . ASP A 1 114 ? -10.519 -8.864 9.481 1.00 74.81 114 ASP A C 1
ATOM 834 O O . ASP A 1 114 ? -11.341 -9.151 10.342 1.00 74.81 114 ASP A O 1
ATOM 838 N N . ALA A 1 115 ? -10.834 -8.952 8.184 1.00 70.31 115 ALA A N 1
ATOM 839 C CA . ALA A 1 115 ? -12.187 -9.275 7.723 1.00 70.31 115 ALA A CA 1
ATOM 840 C C . ALA A 1 115 ? -12.669 -10.700 8.074 1.00 70.31 115 ALA A C 1
ATOM 842 O O . ALA A 1 115 ? -13.869 -10.964 8.007 1.00 70.31 115 ALA A O 1
ATOM 843 N N . ASN A 1 116 ? -11.752 -11.620 8.393 1.00 60.47 116 ASN A N 1
ATOM 844 C CA . ASN A 1 116 ? -12.058 -13.021 8.705 1.00 60.47 116 ASN A CA 1
ATOM 845 C C . ASN A 1 116 ? -11.955 -13.358 10.207 1.00 60.47 116 ASN A C 1
ATOM 847 O O . ASN A 1 116 ? -12.181 -14.517 10.564 1.00 60.47 116 ASN A O 1
ATOM 851 N N . GLY A 1 117 ? -11.575 -12.396 11.057 1.00 53.28 117 GLY A N 1
ATOM 852 C CA . GLY A 1 117 ? -11.546 -12.528 12.521 1.00 53.28 117 GLY A CA 1
ATOM 853 C C . GLY A 1 117 ? -12.878 -12.161 13.162 1.00 53.28 117 GLY A C 1
ATOM 854 O O . GLY A 1 117 ? -13.286 -12.887 14.092 1.00 53.28 117 GLY A O 1
#

Mean predicted aligned error: 6.39 Å